Protein AF-A0A2K8T530-F1 (afdb_monomer_lite)

Organism: NCBI:txid2038116

Sequence (60 aa):
MSPEWLQHIYYAAASCSDELILELLKQIPSDNSQVFKVLRDLANNYQFEKIMELTKTNVE

Structure (mmCIF, N/CA/C/O backbone):
data_AF-A0A2K8T530-F1
#
_entry.id   AF-A0A2K8T530-F1
#
loop_
_atom_site.group_PDB
_atom_site.id
_atom_site.type_symbol
_atom_site.label_atom_id
_atom_site.label_alt_id
_atom_site.label_comp_id
_atom_site.label_asym_id
_atom_site.label_entity_id
_atom_site.label_seq_id
_atom_site.pdbx_PDB_ins_code
_atom_site.Cartn_x
_atom_site.Cartn_y
_atom_site.Cartn_z
_atom_site.occupancy
_atom_site.B_iso_or_equiv
_atom_site.auth_seq_id
_atom_site.auth_comp_id
_atom_site.auth_asym_id
_atom_site.auth_atom_id
_atom_site.pdbx_PDB_model_num
ATOM 1 N N . MET A 1 1 ? 1.342 14.973 2.322 1.00 61.81 1 MET A N 1
ATOM 2 C CA . MET A 1 1 ? 2.048 13.825 2.931 1.00 61.81 1 MET A CA 1
ATOM 3 C C . MET A 1 1 ? 3.478 14.253 3.186 1.00 61.81 1 MET A C 1
ATOM 5 O O . MET A 1 1 ? 4.010 14.969 2.345 1.00 61.81 1 MET A O 1
ATOM 9 N N . SER A 1 2 ? 4.076 13.884 4.318 1.00 71.94 2 SER A N 1
ATOM 10 C CA . SER A 1 2 ? 5.498 14.169 4.541 1.00 71.94 2 SER A CA 1
ATOM 11 C C . SER A 1 2 ? 6.351 13.286 3.622 1.00 71.94 2 SER A C 1
ATOM 13 O O . SER A 1 2 ? 6.022 12.106 3.464 1.00 71.94 2 SER A O 1
ATOM 15 N N . PRO A 1 3 ? 7.430 13.818 3.026 1.00 77.06 3 PRO A N 1
ATOM 16 C CA . PRO A 1 3 ? 8.306 13.057 2.133 1.00 77.06 3 PRO A CA 1
ATOM 17 C C . PRO A 1 3 ? 8.929 11.837 2.827 1.00 77.06 3 PRO A C 1
ATOM 19 O O . PRO A 1 3 ? 9.063 10.784 2.212 1.00 77.06 3 PRO A O 1
ATOM 22 N N . GLU A 1 4 ? 9.206 11.940 4.128 1.00 83.06 4 GLU A N 1
ATOM 23 C CA . GLU A 1 4 ? 9.722 10.836 4.945 1.00 83.06 4 GLU A CA 1
ATOM 24 C C . GLU A 1 4 ? 8.754 9.646 4.990 1.00 83.06 4 GLU A C 1
ATOM 26 O O . GLU A 1 4 ? 9.157 8.502 4.802 1.00 83.06 4 GLU A O 1
ATOM 31 N N . TRP A 1 5 ? 7.452 9.898 5.161 1.00 85.38 5 TRP A N 1
ATOM 32 C CA . TRP A 1 5 ? 6.453 8.826 5.199 1.00 85.38 5 TRP A CA 1
ATOM 33 C C . TRP A 1 5 ? 6.335 8.099 3.854 1.00 85.38 5 TRP A C 1
ATOM 35 O O . TRP A 1 5 ? 6.239 6.873 3.820 1.00 85.38 5 TRP A O 1
ATOM 45 N N . LEU A 1 6 ? 6.398 8.839 2.741 1.00 84.38 6 LEU A N 1
ATOM 46 C CA . LEU A 1 6 ? 6.425 8.240 1.402 1.00 84.38 6 LEU A CA 1
ATOM 47 C C . LEU A 1 6 ? 7.671 7.372 1.207 1.00 84.38 6 LEU A C 1
ATOM 49 O O . LEU A 1 6 ? 7.554 6.265 0.687 1.00 84.38 6 LEU A O 1
ATOM 53 N N . GLN A 1 7 ? 8.835 7.822 1.688 1.00 87.19 7 GLN A N 1
ATOM 54 C CA . GLN A 1 7 ? 10.047 7.002 1.707 1.00 87.19 7 GLN A CA 1
ATOM 55 C C . GLN A 1 7 ? 9.858 5.721 2.519 1.00 87.19 7 GLN A C 1
ATOM 57 O O . GLN A 1 7 ? 10.242 4.656 2.049 1.00 87.19 7 GLN A O 1
ATOM 62 N N . HIS A 1 8 ? 9.250 5.785 3.704 1.00 89.12 8 HIS A N 1
ATOM 63 C CA . HIS A 1 8 ? 8.996 4.591 4.509 1.00 89.12 8 HIS A CA 1
ATOM 64 C C . HIS A 1 8 ? 8.094 3.581 3.787 1.00 89.12 8 HIS A C 1
ATOM 66 O O . HIS A 1 8 ? 8.404 2.391 3.790 1.00 89.12 8 HIS A O 1
ATOM 72 N N . ILE A 1 9 ? 7.028 4.036 3.119 1.00 88.56 9 ILE A N 1
ATOM 73 C CA . ILE A 1 9 ? 6.161 3.154 2.321 1.00 88.56 9 ILE A CA 1
ATOM 74 C C . IL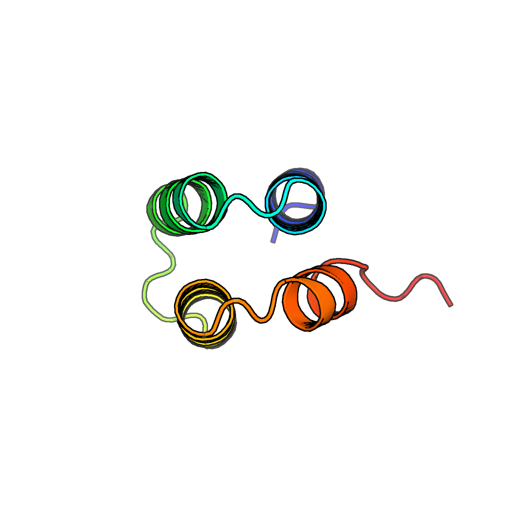E A 1 9 ? 6.925 2.577 1.122 1.00 88.56 9 ILE A C 1
ATOM 76 O O . ILE A 1 9 ? 6.808 1.385 0.844 1.00 88.56 9 ILE A O 1
ATOM 80 N N . TYR A 1 10 ? 7.738 3.389 0.440 1.00 90.38 10 TYR A N 1
ATOM 81 C CA . TYR A 1 10 ? 8.590 2.929 -0.656 1.00 90.38 10 TYR A CA 1
ATOM 82 C C . TYR A 1 10 ? 9.564 1.841 -0.190 1.00 90.38 10 TYR A C 1
ATOM 84 O O . TYR A 1 10 ? 9.668 0.795 -0.823 1.00 90.38 10 TYR A O 1
ATOM 92 N N . TYR A 1 11 ? 10.245 2.049 0.940 1.00 91.00 11 TYR A N 1
ATOM 93 C CA . TYR A 1 11 ? 11.164 1.069 1.520 1.00 91.00 11 TYR A CA 1
ATOM 94 C C . TYR A 1 11 ? 10.446 -0.208 1.952 1.00 91.00 11 TYR A C 1
ATOM 96 O O . TYR A 1 11 ? 10.960 -1.302 1.723 1.00 91.00 11 TYR A O 1
ATOM 104 N N . ALA A 1 12 ? 9.260 -0.084 2.544 1.00 91.88 12 ALA A N 1
ATOM 105 C CA . ALA A 1 12 ? 8.434 -1.218 2.934 1.00 91.88 12 ALA A CA 1
ATOM 106 C C .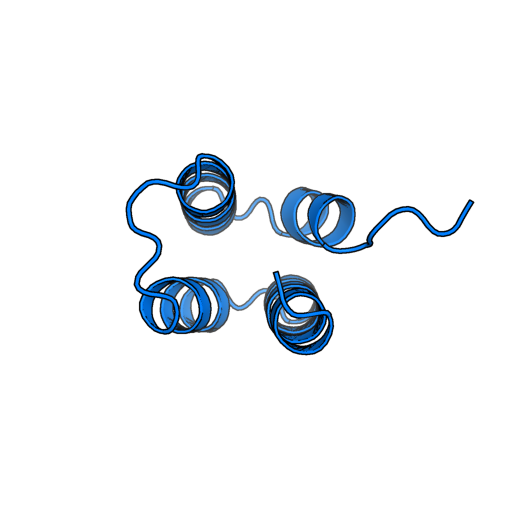 ALA A 1 12 ? 8.036 -2.070 1.719 1.00 91.88 12 ALA A C 1
ATOM 108 O O . ALA A 1 12 ? 8.188 -3.290 1.737 1.00 91.88 12 ALA A O 1
ATOM 109 N N . ALA A 1 13 ? 7.611 -1.420 0.633 1.00 91.25 13 ALA A N 1
ATOM 110 C CA . ALA A 1 13 ? 7.293 -2.080 -0.627 1.00 91.25 13 ALA A CA 1
ATOM 111 C C . ALA A 1 13 ? 8.534 -2.687 -1.302 1.00 91.25 13 ALA A C 1
ATOM 113 O O . ALA A 1 13 ? 8.487 -3.836 -1.732 1.00 91.25 13 ALA A O 1
ATOM 114 N N . ALA A 1 14 ? 9.667 -1.979 -1.311 1.00 90.44 14 ALA A N 1
ATOM 115 C CA . ALA A 1 14 ? 10.942 -2.501 -1.809 1.00 90.44 14 ALA A CA 1
ATOM 116 C C . ALA A 1 14 ? 11.422 -3.729 -1.016 1.00 90.44 14 ALA A C 1
ATOM 118 O O . ALA A 1 14 ? 12.050 -4.626 -1.571 1.00 90.44 14 ALA A O 1
ATOM 119 N N . SER A 1 15 ? 11.084 -3.787 0.273 1.00 89.81 15 SER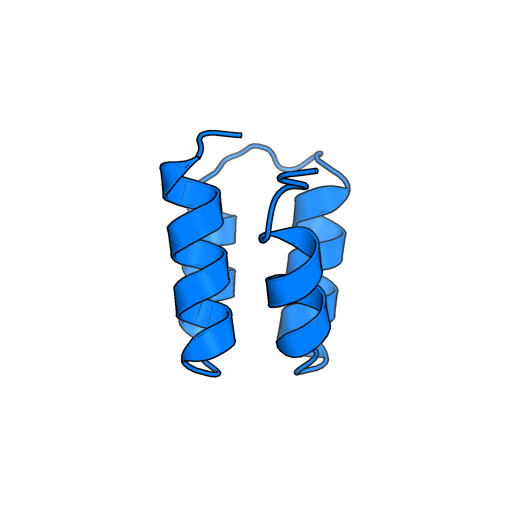 A N 1
ATOM 120 C CA . SER A 1 15 ? 11.363 -4.920 1.162 1.00 89.81 15 SER A CA 1
ATOM 121 C C . SER A 1 15 ? 10.287 -6.014 1.092 1.00 89.81 15 SER A C 1
ATOM 123 O O . SER A 1 15 ? 10.321 -6.937 1.902 1.00 89.81 15 SER A O 1
ATOM 125 N N . CYS A 1 16 ? 9.313 -5.907 0.173 1.00 87.25 16 CYS A N 1
ATOM 126 C CA . CYS A 1 16 ? 8.149 -6.799 0.055 1.00 87.25 16 CYS A CA 1
ATOM 127 C C . CYS A 1 16 ? 7.433 -7.050 1.396 1.00 87.25 16 CYS A C 1
ATOM 129 O O . CYS A 1 16 ? 6.979 -8.156 1.670 1.00 87.25 16 CYS A O 1
ATOM 131 N N . SER A 1 17 ? 7.372 -6.033 2.258 1.00 89.44 17 SER A N 1
ATOM 132 C CA . SER A 1 17 ? 6.828 -6.141 3.614 1.00 89.44 17 SER A CA 1
ATOM 133 C C . SER A 1 17 ? 5.460 -5.469 3.694 1.00 89.44 17 SER A C 1
ATOM 135 O O . SER A 1 17 ? 5.361 -4.283 4.012 1.00 89.44 17 SER A O 1
ATOM 137 N N . ASP A 1 18 ? 4.391 -6.218 3.416 1.00 87.94 18 ASP A N 1
ATOM 138 C CA . ASP A 1 18 ? 3.012 -5.726 3.525 1.00 87.94 18 ASP A CA 1
ATOM 139 C C . ASP A 1 18 ? 2.655 -5.312 4.959 1.00 87.94 18 ASP A C 1
ATOM 141 O O . ASP A 1 18 ? 2.004 -4.285 5.152 1.00 87.94 18 ASP A O 1
ATOM 145 N N . GLU A 1 19 ? 3.159 -6.034 5.962 1.00 89.81 19 GLU A N 1
ATOM 146 C CA . GLU A 1 19 ? 2.973 -5.703 7.376 1.00 89.81 19 GLU A CA 1
ATOM 147 C C . GLU A 1 19 ? 3.459 -4.282 7.686 1.00 89.81 19 GLU A C 1
ATOM 149 O O . GLU A 1 19 ? 2.722 -3.479 8.262 1.00 89.81 19 GLU A O 1
ATOM 154 N N . LEU A 1 20 ? 4.662 -3.937 7.218 1.00 90.12 20 LEU A N 1
ATOM 155 C CA . LEU A 1 20 ? 5.273 -2.629 7.450 1.00 90.12 20 LEU A CA 1
ATOM 156 C C . LEU A 1 20 ? 4.501 -1.513 6.724 1.00 90.12 20 LEU A C 1
ATOM 158 O O . LEU A 1 20 ? 4.332 -0.420 7.263 1.00 90.12 20 LEU A O 1
ATOM 162 N N . ILE A 1 21 ? 3.970 -1.797 5.529 1.00 89.69 21 ILE A N 1
ATOM 163 C CA . ILE A 1 21 ? 3.083 -0.875 4.803 1.00 89.69 21 ILE A CA 1
ATOM 164 C C . ILE A 1 21 ? 1.803 -0.642 5.611 1.00 89.69 21 ILE A C 1
ATOM 166 O O . ILE A 1 21 ? 1.415 0.501 5.835 1.00 89.69 21 ILE A O 1
ATOM 170 N N . LEU A 1 22 ? 1.154 -1.704 6.091 1.00 88.12 22 LEU A N 1
ATOM 171 C CA . LEU A 1 22 ? -0.076 -1.615 6.879 1.00 88.12 22 LEU A CA 1
ATOM 172 C C . LEU A 1 22 ? 0.139 -0.890 8.216 1.00 88.12 22 LEU A C 1
ATOM 174 O O . LEU A 1 22 ? -0.725 -0.116 8.625 1.00 88.12 22 LEU A O 1
ATOM 178 N N . GLU A 1 23 ? 1.277 -1.099 8.874 1.00 89.50 23 GLU A N 1
ATOM 179 C CA . GLU A 1 23 ? 1.713 -0.365 10.069 1.00 89.50 23 GLU A CA 1
ATOM 180 C C . GLU A 1 23 ? 1.855 1.136 9.788 1.00 89.50 23 GLU A C 1
ATOM 182 O O . GLU A 1 23 ? 1.281 1.966 10.494 1.00 89.50 23 GLU A O 1
ATOM 187 N N . LEU A 1 24 ? 2.556 1.507 8.714 1.00 87.31 24 LEU A N 1
ATOM 188 C CA . LEU A 1 24 ? 2.726 2.904 8.307 1.00 87.31 24 LEU A CA 1
ATOM 189 C C . LEU A 1 24 ? 1.396 3.574 7.941 1.00 87.31 24 LEU A C 1
ATOM 191 O O . LEU A 1 24 ? 1.201 4.754 8.239 1.00 87.31 24 LEU A O 1
ATOM 195 N N . LEU A 1 25 ? 0.471 2.828 7.328 1.00 84.88 25 LEU A N 1
ATOM 196 C CA . LEU A 1 25 ? -0.884 3.297 7.026 1.00 84.88 25 LEU A CA 1
ATOM 197 C C . LEU A 1 25 ? -1.713 3.523 8.304 1.00 84.88 25 LEU A C 1
ATOM 199 O O . LEU A 1 25 ? -2.530 4.437 8.323 1.00 84.88 25 LEU A O 1
ATOM 203 N N . LYS A 1 26 ? -1.499 2.743 9.375 1.00 84.12 26 LYS A N 1
ATOM 204 C CA . LYS A 1 26 ? -2.162 2.940 10.683 1.00 84.12 26 LYS A CA 1
ATOM 205 C C . LYS A 1 26 ? -1.629 4.152 11.450 1.00 84.12 26 LYS A C 1
ATOM 207 O O . LYS A 1 26 ? -2.368 4.742 12.232 1.00 84.12 26 LYS A O 1
ATOM 212 N N . GLN A 1 27 ? -0.362 4.520 11.247 1.00 81.75 27 GLN A N 1
ATOM 213 C CA . GLN A 1 27 ? 0.264 5.651 11.943 1.00 81.75 27 GLN A CA 1
ATOM 214 C C . GLN A 1 27 ? -0.266 7.017 11.489 1.00 81.75 27 GLN A C 1
ATOM 216 O O . GLN A 1 27 ? -0.133 7.993 12.227 1.00 81.75 27 GLN A O 1
ATOM 221 N N . ILE A 1 28 ? -0.887 7.108 10.306 1.00 74.56 28 ILE A N 1
ATOM 222 C CA . ILE A 1 28 ? -1.507 8.350 9.841 1.00 74.56 28 ILE A CA 1
ATOM 22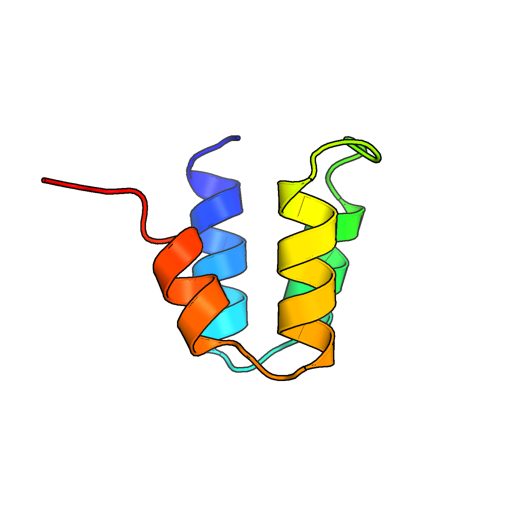3 C C . ILE A 1 28 ? -3.031 8.263 10.005 1.00 74.56 28 ILE A C 1
ATOM 225 O O . ILE A 1 28 ? -3.684 7.559 9.240 1.00 74.56 28 ILE A O 1
ATOM 229 N N . PRO A 1 29 ? -3.643 9.052 10.907 1.00 60.06 29 PRO A N 1
ATOM 230 C CA . PRO A 1 29 ? -5.090 9.048 11.146 1.00 60.06 29 PRO A CA 1
ATOM 231 C C . PRO A 1 29 ? -5.907 9.749 10.039 1.00 60.06 29 PRO A C 1
ATOM 233 O O . PRO A 1 29 ? -7.013 10.229 10.274 1.00 60.06 29 PRO A O 1
ATOM 236 N N . SER A 1 30 ? -5.388 9.835 8.810 1.00 59.06 30 SER A N 1
ATOM 237 C CA . SER A 1 30 ? -6.130 10.362 7.657 1.00 59.06 30 SER A CA 1
ATOM 238 C C . SER A 1 30 ? -6.968 9.257 7.023 1.00 59.06 30 SER A C 1
ATOM 240 O O . SER A 1 30 ? -6.754 8.865 5.877 1.00 59.06 30 SER A O 1
ATOM 242 N N . ASP A 1 31 ? -7.954 8.792 7.788 1.00 54.88 31 ASP A N 1
ATOM 243 C CA . ASP A 1 31 ? -8.874 7.689 7.474 1.00 54.88 31 ASP A CA 1
ATOM 244 C C . ASP A 1 31 ? -9.638 7.875 6.137 1.00 54.88 31 ASP A C 1
ATOM 246 O O . ASP A 1 31 ? -10.160 6.923 5.565 1.00 54.88 31 ASP A O 1
ATOM 250 N N . ASN A 1 32 ? -9.636 9.090 5.569 1.00 56.94 32 ASN A N 1
ATOM 251 C CA . ASN A 1 32 ? -10.369 9.440 4.348 1.00 56.94 32 ASN A CA 1
ATOM 252 C C . ASN A 1 32 ? -9.513 9.790 3.119 1.00 56.94 32 ASN A C 1
ATOM 254 O O . ASN A 1 32 ? -10.082 10.179 2.098 1.00 56.94 32 ASN A O 1
ATOM 258 N N . SER A 1 33 ? -8.176 9.669 3.144 1.00 73.69 33 SER A N 1
ATOM 259 C CA . SER A 1 33 ? -7.437 9.861 1.885 1.00 73.69 33 SER A CA 1
ATOM 260 C C . SER A 1 33 ? -7.577 8.614 1.019 1.00 73.69 33 SER A C 1
ATOM 262 O O . SER A 1 33 ? -7.169 7.522 1.413 1.00 73.69 33 SER A O 1
ATOM 264 N N . GLN A 1 34 ? -8.114 8.779 -0.190 1.00 80.19 34 GLN A N 1
ATOM 265 C CA . GLN A 1 34 ? -8.234 7.710 -1.185 1.00 80.19 34 GLN A CA 1
ATOM 266 C C . GLN A 1 34 ? -6.898 6.987 -1.428 1.00 80.19 34 GLN A C 1
ATOM 268 O O . GLN A 1 34 ? -6.885 5.784 -1.668 1.00 80.19 34 GLN A O 1
ATOM 273 N N . VAL A 1 35 ? -5.777 7.690 -1.242 1.00 79.81 35 VAL A N 1
ATOM 274 C CA . VAL A 1 35 ? -4.422 7.130 -1.281 1.00 79.81 35 VAL A CA 1
ATOM 275 C C . VAL A 1 35 ? -4.211 6.019 -0.243 1.00 79.81 35 VAL A C 1
ATOM 277 O O . VAL A 1 35 ? -3.661 4.986 -0.600 1.00 79.81 35 VAL A O 1
ATOM 280 N N . PHE A 1 36 ? -4.686 6.152 1.003 1.00 83.81 36 PHE A N 1
ATOM 281 C CA . PHE A 1 36 ? -4.539 5.091 2.018 1.00 83.81 36 PHE A CA 1
ATOM 282 C C . PHE A 1 36 ? -5.320 3.834 1.642 1.00 83.81 36 PHE A C 1
ATOM 284 O O . PHE A 1 36 ? -4.816 2.726 1.812 1.00 83.81 36 PHE A O 1
ATOM 291 N N . LYS A 1 37 ? -6.536 3.997 1.099 1.00 86.31 37 LYS A N 1
ATOM 292 C CA . LYS A 1 37 ? -7.324 2.869 0.582 1.00 86.31 37 LYS A CA 1
ATOM 293 C C . LYS A 1 37 ? -6.596 2.164 -0.556 1.00 86.31 37 LYS A C 1
ATOM 295 O O . LYS A 1 37 ? -6.489 0.946 -0.519 1.00 86.31 37 LYS A O 1
ATOM 300 N N . VAL A 1 38 ? -6.070 2.924 -1.517 1.00 88.19 38 VAL A N 1
ATOM 301 C CA . VAL A 1 38 ? -5.316 2.371 -2.649 1.00 88.19 38 VAL A CA 1
ATOM 302 C C . VAL A 1 38 ? -4.056 1.655 -2.164 1.00 88.19 38 VAL A C 1
ATOM 304 O O . VAL A 1 38 ? -3.851 0.505 -2.517 1.00 88.19 38 VAL A O 1
ATOM 307 N N . LEU A 1 39 ? -3.246 2.270 -1.299 1.00 87.19 39 LEU A N 1
ATOM 308 C CA . LEU A 1 39 ? -2.030 1.651 -0.761 1.00 87.19 39 LEU A CA 1
ATOM 309 C C . LEU A 1 39 ? -2.324 0.371 0.029 1.00 87.19 39 LEU A C 1
ATOM 311 O O . LEU A 1 39 ? -1.612 -0.618 -0.123 1.00 87.19 39 LEU A O 1
ATOM 315 N N . ARG A 1 40 ? -3.390 0.367 0.839 1.00 88.38 40 ARG A N 1
ATOM 316 C CA . ARG A 1 40 ? -3.836 -0.822 1.574 1.00 88.38 40 ARG A CA 1
ATOM 317 C C . ARG A 1 40 ? -4.260 -1.935 0.623 1.00 88.38 40 ARG A C 1
ATOM 319 O O . ARG A 1 40 ? -3.875 -3.078 0.836 1.00 88.38 40 ARG A O 1
ATOM 326 N N . ASP A 1 41 ? -5.059 -1.614 -0.388 1.00 91.12 41 ASP A N 1
ATOM 327 C CA . ASP A 1 41 ? -5.530 -2.584 -1.379 1.00 91.12 41 ASP A CA 1
ATOM 328 C C . ASP A 1 41 ? -4.359 -3.179 -2.169 1.00 91.12 41 ASP A C 1
ATOM 330 O O . ASP A 1 41 ? -4.230 -4.396 -2.276 1.00 91.12 41 ASP A O 1
ATOM 334 N N . LEU A 1 42 ? -3.430 -2.329 -2.613 1.00 91.50 42 LEU A N 1
ATOM 335 C CA . LEU A 1 42 ? -2.208 -2.758 -3.282 1.00 91.50 42 LEU A CA 1
ATOM 336 C C . LEU A 1 42 ? -1.353 -3.659 -2.383 1.00 91.50 42 LEU A C 1
ATOM 338 O O . LEU A 1 42 ? -0.860 -4.676 -2.861 1.00 91.50 42 LEU A O 1
ATOM 342 N N . ALA A 1 43 ? -1.207 -3.333 -1.095 1.00 89.62 43 ALA A N 1
ATOM 343 C CA . ALA A 1 43 ? -0.441 -4.152 -0.157 1.00 89.62 43 ALA A CA 1
ATOM 344 C C . ALA A 1 43 ? -1.092 -5.528 0.055 1.00 89.62 43 ALA A C 1
ATOM 346 O O . ALA A 1 43 ? -0.402 -6.540 0.018 1.00 89.62 43 ALA A O 1
ATOM 347 N N . ASN A 1 44 ? -2.424 -5.580 0.186 1.00 89.38 44 ASN A N 1
ATOM 348 C CA . ASN A 1 44 ? -3.170 -6.841 0.294 1.00 89.38 44 ASN A CA 1
ATOM 349 C C . ASN A 1 44 ? -3.105 -7.678 -0.995 1.00 89.38 44 ASN A C 1
ATOM 351 O O . ASN A 1 44 ? -3.138 -8.902 -0.937 1.00 89.38 44 ASN A O 1
ATOM 355 N N . ASN A 1 45 ? -2.987 -7.026 -2.152 1.00 91.19 45 ASN A N 1
ATOM 356 C CA . ASN A 1 45 ? -2.837 -7.676 -3.453 1.00 91.19 45 ASN A CA 1
ATOM 357 C C . ASN A 1 45 ? -1.369 -7.973 -3.822 1.00 91.19 45 ASN A C 1
ATOM 359 O O . ASN A 1 45 ? -1.092 -8.317 -4.974 1.00 91.19 45 ASN A O 1
ATOM 363 N N . TYR A 1 46 ? -0.423 -7.815 -2.886 1.00 88.88 46 TYR A N 1
ATOM 364 C CA . TYR A 1 46 ? 1.020 -7.979 -3.117 1.00 88.88 46 TYR A CA 1
ATOM 365 C C . TYR A 1 46 ? 1.554 -7.126 -4.289 1.00 88.88 46 TYR A C 1
ATOM 367 O O . TYR A 1 46 ? 2.545 -7.458 -4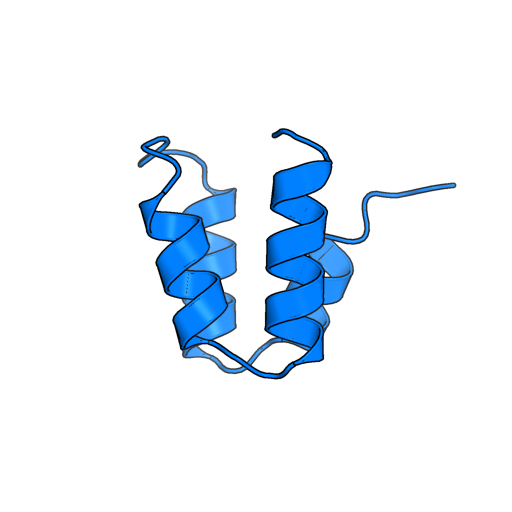.937 1.00 88.88 46 TYR A O 1
ATOM 375 N N . GLN A 1 47 ? 0.893 -6.004 -4.589 1.00 90.62 47 GLN A N 1
ATOM 376 C CA . GLN A 1 47 ? 1.223 -5.079 -5.676 1.00 90.62 47 GLN A CA 1
ATOM 377 C C . GLN A 1 47 ? 2.282 -4.059 -5.231 1.00 90.62 47 GLN A C 1
ATOM 379 O O . GLN A 1 47 ? 2.084 -2.846 -5.337 1.00 90.62 47 GLN A O 1
ATOM 384 N N . PHE A 1 48 ? 3.417 -4.541 -4.725 1.00 90.38 48 PHE A N 1
ATOM 385 C CA . PHE A 1 48 ? 4.480 -3.683 -4.197 1.00 90.38 48 PHE A CA 1
ATOM 386 C C . PHE A 1 48 ? 5.091 -2.765 -5.261 1.00 90.38 48 PHE A C 1
ATOM 388 O O . PHE A 1 48 ? 5.336 -1.598 -4.973 1.00 90.38 48 PHE A O 1
ATOM 395 N N . GLU A 1 49 ? 5.242 -3.230 -6.506 1.00 88.94 49 GLU A N 1
ATOM 396 C CA . GLU A 1 49 ? 5.716 -2.397 -7.625 1.00 88.94 49 GLU A CA 1
ATOM 397 C C . GLU A 1 49 ? 4.870 -1.133 -7.807 1.00 88.94 49 GLU A C 1
ATOM 399 O O . GLU A 1 49 ? 5.405 -0.031 -7.878 1.00 88.94 49 GLU A O 1
ATOM 404 N N . LYS A 1 50 ? 3.540 -1.263 -7.787 1.00 89.50 50 LYS A N 1
ATOM 405 C CA . LYS A 1 50 ? 2.635 -0.111 -7.917 1.00 89.50 50 LYS A CA 1
ATOM 406 C C . LYS A 1 50 ? 2.737 0.836 -6.729 1.00 89.50 50 LYS A C 1
ATOM 408 O O . LYS A 1 50 ? 2.610 2.044 -6.897 1.00 89.50 50 LYS A O 1
ATOM 413 N N . ILE A 1 51 ? 2.957 0.303 -5.528 1.00 90.00 51 ILE A N 1
ATOM 414 C CA . ILE A 1 51 ? 3.182 1.121 -4.331 1.00 90.00 51 ILE A CA 1
ATOM 415 C C . ILE A 1 51 ? 4.480 1.910 -4.479 1.00 90.00 51 ILE A C 1
ATOM 417 O O . ILE A 1 51 ? 4.501 3.106 -4.192 1.00 90.00 51 ILE A O 1
ATOM 421 N N . MET A 1 52 ? 5.544 1.268 -4.961 1.00 88.94 52 MET A N 1
ATOM 422 C CA . MET A 1 52 ? 6.817 1.926 -5.237 1.00 88.94 52 MET A CA 1
ATOM 423 C C . MET A 1 52 ? 6.651 3.016 -6.293 1.00 88.94 52 MET A C 1
ATOM 425 O O . MET A 1 52 ? 7.133 4.119 -6.075 1.00 88.94 52 MET A O 1
ATOM 429 N N . GLU A 1 53 ? 5.924 2.768 -7.383 1.00 88.31 53 GLU A N 1
ATOM 430 C CA . GLU A 1 53 ? 5.649 3.795 -8.397 1.00 88.31 53 GLU A CA 1
ATOM 431 C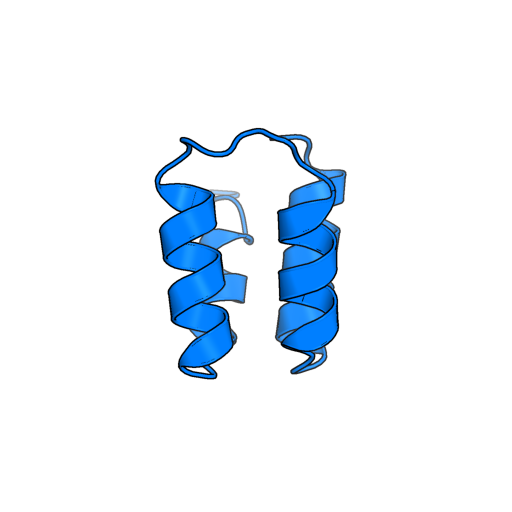 C . GLU A 1 53 ? 4.839 4.973 -7.842 1.00 88.31 53 GLU A C 1
ATOM 433 O O . GLU A 1 53 ? 5.193 6.123 -8.076 1.00 88.31 53 GLU A O 1
ATOM 438 N N . LEU A 1 54 ? 3.800 4.711 -7.043 1.00 84.12 54 LEU A N 1
ATOM 439 C CA . LEU A 1 54 ? 2.974 5.760 -6.432 1.00 84.12 54 LEU A CA 1
ATOM 440 C C . LEU A 1 54 ? 3.725 6.598 -5.389 1.00 84.12 54 LEU A C 1
ATOM 442 O O . LEU A 1 54 ? 3.397 7.764 -5.178 1.00 84.12 54 LEU A O 1
ATOM 446 N N . THR A 1 55 ? 4.690 5.995 -4.695 1.00 84.25 55 THR A N 1
ATOM 447 C CA . THR A 1 55 ? 5.484 6.664 -3.649 1.00 84.25 55 THR A CA 1
ATOM 448 C C . THR A 1 55 ? 6.757 7.305 -4.170 1.00 84.25 55 THR A C 1
ATOM 450 O O . THR A 1 55 ? 7.289 8.218 -3.534 1.00 84.25 55 THR A O 1
ATOM 453 N N . LYS A 1 56 ? 7.217 6.885 -5.348 1.00 80.12 56 LYS A N 1
ATOM 454 C CA . LYS A 1 56 ? 8.253 7.547 -6.130 1.00 80.12 56 LYS A CA 1
ATOM 455 C C . LYS A 1 56 ? 7.654 8.819 -6.729 1.00 80.12 56 LYS A C 1
ATOM 457 O O . LYS A 1 56 ? 7.351 8.889 -7.911 1.00 80.12 56 LYS A O 1
ATOM 462 N N . THR A 1 57 ? 7.430 9.816 -5.872 1.00 60.47 57 THR A N 1
ATOM 463 C CA . THR A 1 57 ? 6.968 11.152 -6.254 1.00 60.47 57 THR A CA 1
ATOM 464 C C . THR A 1 57 ? 7.767 11.626 -7.461 1.00 60.47 57 THR A C 1
ATOM 466 O O . THR A 1 57 ? 8.989 11.732 -7.365 1.00 60.47 57 THR A O 1
ATOM 469 N N . ASN A 1 58 ? 7.060 11.872 -8.567 1.00 50.09 58 ASN A N 1
ATOM 470 C CA . ASN A 1 58 ? 7.507 12.542 -9.787 1.00 50.09 58 ASN A CA 1
ATOM 471 C C . ASN A 1 58 ? 8.640 13.549 -9.494 1.00 50.09 58 ASN A C 1
ATOM 473 O O . ASN A 1 58 ? 8.385 14.677 -9.077 1.00 50.09 58 ASN A O 1
ATOM 477 N N . VAL A 1 59 ? 9.891 13.132 -9.689 1.00 41.12 59 VAL A N 1
ATOM 478 C CA . VAL A 1 59 ? 10.979 14.047 -10.034 1.00 41.12 59 VAL A CA 1
ATOM 479 C C . VAL A 1 59 ? 11.089 13.924 -11.545 1.00 41.12 59 VAL A C 1
ATOM 481 O O . VAL A 1 59 ? 11.808 13.068 -12.054 1.00 41.12 59 VAL A O 1
ATOM 484 N N . GLU A 1 60 ? 10.278 14.717 -12.237 1.00 40.47 60 GLU A N 1
ATOM 485 C CA . GLU A 1 60 ? 10.579 15.188 -13.590 1.00 40.47 60 GLU A CA 1
ATOM 486 C C . GLU A 1 60 ? 10.860 16.686 -13.503 1.00 40.47 60 GLU A C 1
ATOM 488 O O . GLU A 1 60 ? 10.113 17.373 -12.764 1.00 40.47 60 GLU A O 1
#

pLDDT: mean 81.75, std 12.85, range [40.47, 91.88]

Foldseek 3Di:
DDLVLLVQQLVCLVVLNLVSQVVSLVVDPCPPDVVSVVSNVCSVVSVSVVSNVVSPPDPD

Radius of gyration: 10.38 Å; chains: 1; bounding box: 22×23×26 Å

Secondary structure (DSSP, 8-state):
--HHHHHHHHHHHHTT-HHHHHHHHHHS--TT-HHHHHHHHHHHTT-HHHHHHHHS----